Protein AF-A0A7V9QHK8-F1 (afdb_monomer)

pLDDT: mean 86.36, std 10.1, range [47.44, 96.44]

Mean predicted aligned error: 5.84 Å

Sequence (97 aa):
MVSSDTTKRRYAWIGVVLIFVGLIGHILAAQAIGGTHLAFRDHIVGFFAIAVVSGLIIGGLGWRFGKGRYDIVLLIFGAVQALMGLFVYLARFSVHG

Nearest PDB structures (foldseek):
  3gi7-assembly1_A  TM=7.042E-01  e=1.894E+00  Pseudomonas putida KT2440

Secondary structure (DSSP, 8-state):
--HHHHHHHHHHHHHHHHHHHHHHHHHHHHHHHT--HHHHHHHHHHHHHHHHHHHHHHHHHHHHHSTT-HHHHHHHHHHHHHHHHHHHHHHHHHH--

Foldseek 3Di:
DPPDPVVLVVLLVLLVVLLVLLLVLLCLLLCVVPNDPVSNVVSVVVLVVQLVVLCCVLVVCCVVPVVPSVSVSSNVSSNSSNVNSVVSNVVSVVVVD

Structure (mmCIF, N/CA/C/O backbone):
data_AF-A0A7V9QHK8-F1
#
_entry.id   AF-A0A7V9QHK8-F1
#
loop_
_atom_site.group_PDB
_atom_site.id
_atom_site.type_symbol
_atom_site.label_atom_id
_atom_site.label_alt_id
_atom_site.label_comp_id
_atom_site.label_asym_id
_atom_site.label_entity_id
_ato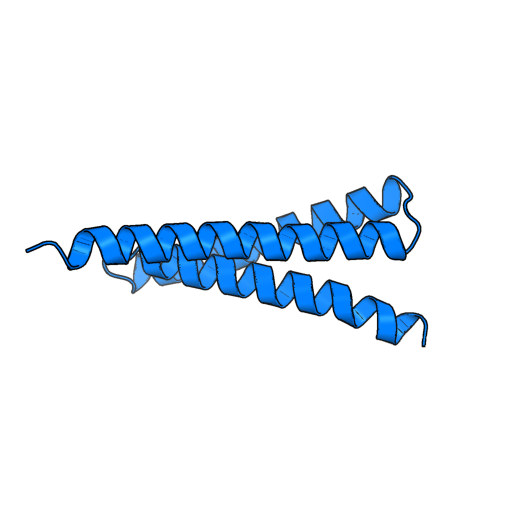m_site.label_seq_id
_atom_site.pdbx_PDB_ins_code
_atom_site.Cartn_x
_atom_site.Cartn_y
_atom_site.Cartn_z
_atom_site.occupancy
_atom_site.B_iso_or_equiv
_atom_site.auth_seq_id
_atom_site.auth_comp_id
_atom_site.auth_asym_id
_atom_site.auth_atom_id
_atom_site.pdbx_PDB_model_num
ATOM 1 N N . MET A 1 1 ? -21.335 16.608 16.642 1.00 49.56 1 MET A N 1
ATOM 2 C CA . MET A 1 1 ? -20.956 15.175 16.603 1.00 49.56 1 MET A CA 1
ATOM 3 C C . MET A 1 1 ? -20.536 14.746 15.186 1.00 49.56 1 MET A C 1
ATOM 5 O O . MET A 1 1 ? -21.058 13.785 14.651 1.00 49.56 1 MET A O 1
ATOM 9 N N . VAL A 1 2 ? -19.577 15.451 14.566 1.00 55.31 2 VAL A N 1
ATOM 10 C CA . VAL A 1 2 ? -19.106 15.197 13.178 1.00 55.31 2 VAL A CA 1
ATOM 11 C C . VAL A 1 2 ? -17.796 14.380 13.144 1.00 55.31 2 VAL A C 1
ATOM 13 O O . VAL A 1 2 ? -17.2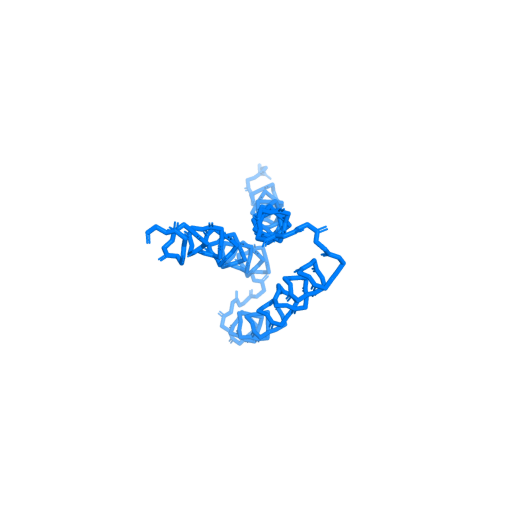47 14.110 12.083 1.00 55.31 2 VAL A O 1
ATOM 16 N N . SER A 1 3 ? -17.254 13.959 14.288 1.00 60.78 3 SER A N 1
ATOM 17 C CA . SER A 1 3 ? -15.817 13.670 14.406 1.00 60.78 3 SER A CA 1
ATOM 18 C C . SER A 1 3 ? -15.377 12.219 14.169 1.00 60.78 3 SER A C 1
ATOM 20 O O . SER A 1 3 ? -14.252 12.017 13.718 1.00 60.78 3 SER A O 1
ATOM 22 N N . SER A 1 4 ? -16.195 11.201 14.450 1.00 68.81 4 SER A N 1
ATOM 23 C CA . SER A 1 4 ? -15.735 9.800 14.403 1.00 68.81 4 SER A CA 1
ATOM 24 C C . SER A 1 4 ? -15.847 9.171 13.011 1.00 68.81 4 SER A C 1
ATOM 26 O O . SER A 1 4 ? -14.868 8.615 12.517 1.00 68.81 4 SER A O 1
ATOM 28 N N . ASP A 1 5 ? 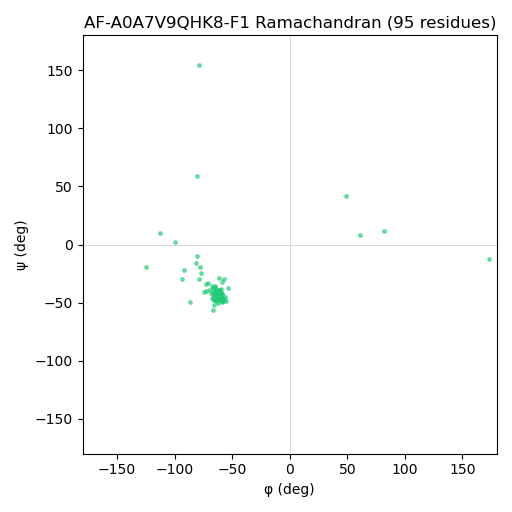-16.999 9.286 12.350 1.00 78.12 5 ASP A N 1
ATOM 29 C CA . ASP A 1 5 ? -17.228 8.637 11.050 1.00 78.12 5 ASP A CA 1
ATOM 30 C C . ASP A 1 5 ? -16.464 9.304 9.905 1.00 78.12 5 ASP A C 1
ATOM 32 O O . ASP A 1 5 ? -15.961 8.628 9.008 1.00 78.12 5 ASP A O 1
ATOM 36 N N . THR A 1 6 ? -16.294 10.626 9.960 1.00 85.31 6 THR A N 1
ATOM 37 C CA . THR A 1 6 ? -15.467 11.363 8.991 1.00 85.31 6 THR A CA 1
ATOM 38 C C . THR A 1 6 ? -13.996 10.964 9.095 1.00 85.31 6 THR A C 1
ATOM 40 O O . THR A 1 6 ? -13.347 10.751 8.071 1.00 85.31 6 THR A O 1
ATOM 43 N N . THR A 1 7 ? -13.486 10.791 10.318 1.00 84.25 7 THR A N 1
ATOM 44 C CA . THR A 1 7 ? -12.106 10.362 10.582 1.00 84.25 7 THR A CA 1
ATOM 45 C C . THR A 1 7 ? -11.866 8.927 10.118 1.00 84.25 7 THR A C 1
ATOM 47 O O . THR A 1 7 ? -10.911 8.689 9.381 1.00 84.25 7 THR A O 1
ATOM 50 N N . LYS A 1 8 ? -12.767 7.988 10.444 1.00 85.50 8 LYS A N 1
ATOM 51 C CA . LYS A 1 8 ? -12.695 6.599 9.950 1.00 85.50 8 LYS A CA 1
ATOM 52 C C . LYS A 1 8 ? -12.694 6.544 8.423 1.00 85.50 8 LYS A C 1
ATOM 54 O O . LYS A 1 8 ? -11.854 5.883 7.817 1.00 85.50 8 LYS A O 1
ATOM 59 N N . ARG A 1 9 ? -13.599 7.295 7.782 1.00 87.81 9 ARG A N 1
ATOM 60 C CA . ARG A 1 9 ? -13.671 7.381 6.317 1.00 87.81 9 ARG A CA 1
ATOM 61 C C . ARG A 1 9 ? -12.387 7.960 5.727 1.00 87.81 9 ARG A C 1
ATOM 63 O O . ARG A 1 9 ? -11.921 7.481 4.699 1.00 87.81 9 ARG A O 1
ATOM 70 N N . ARG A 1 10 ? -11.794 8.962 6.379 1.00 91.25 10 ARG A N 1
ATOM 71 C CA . ARG A 1 10 ? -10.519 9.555 5.962 1.00 91.25 10 ARG A CA 1
ATOM 72 C C . ARG A 1 10 ? -9.369 8.551 6.051 1.00 91.25 10 ARG A C 1
ATOM 74 O O . ARG A 1 10 ? -8.610 8.460 5.095 1.00 91.25 10 ARG A O 1
ATOM 81 N N . TYR A 1 11 ? -9.253 7.783 7.135 1.00 89.75 11 TYR A N 1
ATOM 82 C CA . TYR A 1 11 ? -8.220 6.745 7.254 1.00 89.75 11 TYR A CA 1
ATOM 83 C C . TYR A 1 11 ? -8.374 5.644 6.214 1.00 89.75 11 TYR A C 1
ATOM 85 O O . TYR A 1 11 ? -7.382 5.259 5.599 1.00 89.75 11 TYR A O 1
ATOM 93 N N . ALA A 1 12 ? -9.607 5.215 5.941 1.00 89.31 12 ALA A N 1
ATOM 94 C CA . ALA A 1 12 ? -9.872 4.275 4.862 1.00 89.31 12 ALA A CA 1
ATOM 95 C C . ALA A 1 12 ? -9.403 4.826 3.502 1.00 89.31 12 ALA A C 1
ATOM 97 O O . ALA A 1 12 ? -8.673 4.146 2.785 1.00 89.31 12 ALA A O 1
ATOM 98 N N . TRP A 1 13 ? -9.743 6.080 3.177 1.00 93.00 13 TRP A N 1
ATOM 99 C CA . TRP A 1 13 ? -9.295 6.724 1.937 1.00 93.00 13 TRP A CA 1
ATOM 100 C C . TRP A 1 13 ? -7.780 6.882 1.849 1.00 93.00 13 TRP A C 1
ATOM 102 O O . TRP A 1 13 ? -7.211 6.623 0.793 1.00 93.00 13 TRP A O 1
ATOM 112 N N . ILE A 1 14 ? -7.115 7.267 2.941 1.00 93.31 14 ILE A N 1
ATOM 113 C CA . ILE A 1 14 ? -5.650 7.348 2.974 1.00 93.31 14 ILE A CA 1
ATOM 114 C C . ILE A 1 14 ? -5.050 5.962 2.720 1.00 93.31 14 ILE A C 1
ATOM 116 O O . ILE A 1 14 ? -4.147 5.846 1.900 1.00 93.31 14 ILE A O 1
ATOM 120 N N . GLY A 1 15 ? -5.581 4.911 3.352 1.00 88.69 15 GLY A N 1
ATOM 121 C CA . GLY A 1 15 ? -5.164 3.534 3.091 1.00 88.69 15 GLY A CA 1
ATOM 122 C C . GLY A 1 15 ? -5.275 3.168 1.612 1.00 88.69 15 GLY A C 1
ATOM 123 O O . GLY A 1 15 ? -4.303 2.705 1.025 1.00 88.69 15 GLY A O 1
ATOM 124 N N . VAL A 1 16 ? -6.412 3.466 0.980 1.00 92.25 16 VAL A N 1
ATOM 125 C CA . VAL A 1 16 ? -6.611 3.248 -0.463 1.00 92.25 16 VAL A CA 1
ATOM 126 C C . VAL A 1 16 ? -5.578 4.010 -1.296 1.00 92.25 16 VAL A C 1
ATOM 128 O O . VAL A 1 16 ? -4.939 3.415 -2.162 1.00 92.25 16 VAL A O 1
ATOM 131 N N . VAL A 1 17 ? -5.362 5.299 -1.020 1.00 94.12 17 VAL A N 1
ATOM 132 C CA . VAL A 1 17 ? -4.360 6.113 -1.730 1.00 94.12 17 VAL A CA 1
ATOM 133 C C . VAL A 1 17 ? -2.963 5.510 -1.586 1.00 94.12 17 VAL A C 1
ATOM 135 O O . VAL A 1 17 ? -2.240 5.411 -2.573 1.00 94.12 17 VAL A O 1
ATOM 138 N N . LEU A 1 18 ? -2.591 5.050 -0.391 1.00 92.44 18 LEU A N 1
ATOM 139 C CA . LEU A 1 18 ? -1.291 4.426 -0.151 1.00 92.44 18 LEU A CA 1
ATOM 140 C C . LEU A 1 18 ? -1.119 3.108 -0.928 1.00 92.44 18 LEU A C 1
ATOM 142 O O . LEU A 1 18 ? -0.036 2.861 -1.456 1.00 92.44 18 LEU A O 1
ATOM 146 N N . ILE A 1 19 ? -2.177 2.303 -1.088 1.00 90.50 19 ILE A N 1
ATOM 147 C CA . ILE A 1 19 ? -2.144 1.109 -1.956 1.00 90.50 19 ILE A CA 1
ATOM 148 C C . ILE A 1 19 ? -1.820 1.512 -3.399 1.00 90.50 19 ILE A C 1
ATOM 150 O O . ILE A 1 19 ? -0.942 0.913 -4.020 1.00 90.50 19 ILE A O 1
ATOM 154 N N . PHE A 1 20 ? -2.489 2.545 -3.923 1.00 92.50 20 PHE A N 1
ATOM 155 C CA . PHE A 1 20 ? -2.223 3.041 -5.276 1.00 92.50 20 PHE A CA 1
ATOM 156 C C . PHE A 1 20 ? -0.802 3.589 -5.423 1.00 92.50 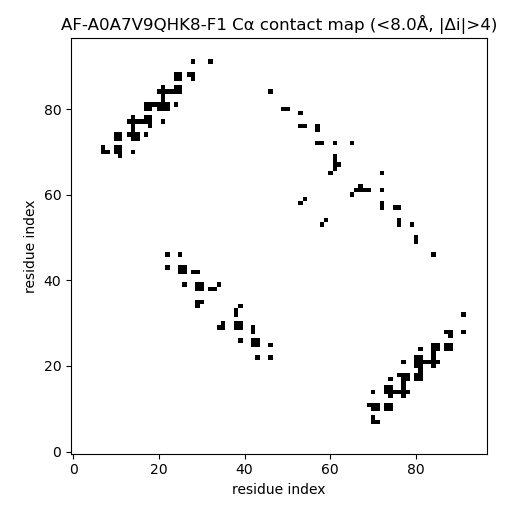20 PHE A C 1
ATOM 158 O O . PHE A 1 20 ? -0.153 3.312 -6.427 1.00 92.50 20 PHE A O 1
ATOM 165 N N . VAL A 1 21 ? -0.286 4.308 -4.423 1.00 91.69 21 VAL A N 1
ATOM 166 C CA . VAL A 1 21 ? 1.111 4.775 -4.413 1.00 91.69 21 VAL A CA 1
ATOM 167 C C . VAL A 1 21 ? 2.085 3.594 -4.463 1.00 91.69 21 VAL A C 1
ATOM 169 O O . VAL A 1 21 ? 3.034 3.623 -5.246 1.00 91.69 21 VAL A O 1
ATOM 172 N N . GLY A 1 22 ? 1.828 2.529 -3.697 1.00 87.50 22 GLY A N 1
ATOM 173 C CA . GLY A 1 22 ? 2.608 1.292 -3.759 1.00 87.50 22 GLY A CA 1
ATOM 174 C C . GLY A 1 22 ? 2.603 0.666 -5.154 1.00 87.50 22 GLY A C 1
ATOM 175 O O . GLY A 1 22 ? 3.664 0.386 -5.712 1.00 87.50 22 GLY A O 1
ATOM 176 N N . LEU A 1 23 ? 1.419 0.528 -5.758 1.00 89.19 23 LEU A N 1
ATOM 177 C CA . LEU A 1 23 ? 1.263 0.003 -7.118 1.00 89.19 23 LEU A CA 1
ATOM 178 C C . LEU A 1 23 ? 2.027 0.844 -8.152 1.00 89.19 23 LEU A C 1
ATOM 180 O O . LEU A 1 23 ? 2.712 0.294 -9.014 1.00 89.19 23 LEU A O 1
ATOM 184 N N . ILE A 1 24 ? 1.955 2.173 -8.047 1.00 90.94 24 ILE A N 1
ATOM 185 C CA . ILE A 1 24 ? 2.694 3.092 -8.921 1.00 90.94 24 ILE A CA 1
ATOM 186 C C . ILE A 1 24 ? 4.205 2.858 -8.793 1.00 90.94 24 ILE A C 1
ATOM 188 O O . ILE A 1 24 ? 4.890 2.814 -9.812 1.00 90.94 24 ILE A O 1
ATOM 192 N N . GLY A 1 25 ? 4.728 2.637 -7.582 1.00 86.69 25 GLY A N 1
ATOM 193 C CA . GLY A 1 25 ? 6.142 2.303 -7.374 1.00 86.69 25 GLY A CA 1
ATOM 194 C C . GLY A 1 25 ? 6.586 1.067 -8.165 1.00 86.69 25 GLY A C 1
ATOM 195 O O . GLY A 1 25 ? 7.606 1.110 -8.856 1.00 86.69 25 GLY A O 1
ATOM 196 N N . HIS A 1 26 ? 5.776 0.003 -8.151 1.00 87.88 26 HIS A N 1
ATOM 197 C CA . HIS A 1 26 ? 6.030 -1.216 -8.929 1.00 87.88 26 HIS A CA 1
ATOM 198 C C . HIS A 1 26 ? 5.975 -0.979 -10.446 1.00 87.88 26 HIS A C 1
ATOM 200 O O . HIS A 1 26 ? 6.833 -1.474 -11.176 1.00 87.88 26 HIS A O 1
ATOM 206 N N . ILE A 1 27 ? 5.001 -0.199 -10.922 1.00 87.81 27 ILE A N 1
ATOM 207 C CA . ILE A 1 27 ? 4.858 0.159 -12.344 1.00 87.81 27 ILE A CA 1
ATOM 208 C C . ILE A 1 27 ? 6.072 0.962 -12.825 1.00 87.81 27 ILE A C 1
ATOM 210 O O . ILE A 1 2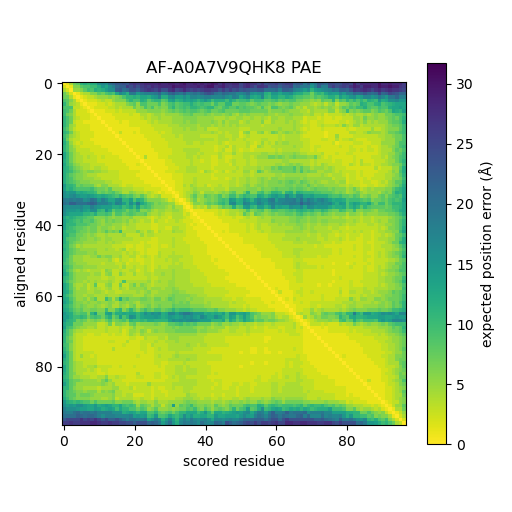7 ? 6.668 0.637 -13.853 1.00 87.81 27 ILE A O 1
ATOM 214 N N . LEU A 1 28 ? 6.476 1.982 -12.063 1.00 86.94 28 LEU A N 1
ATOM 215 C CA . LEU A 1 28 ? 7.631 2.816 -12.391 1.00 86.94 28 LEU A CA 1
ATOM 216 C C . LEU A 1 28 ? 8.938 2.016 -12.361 1.00 86.94 28 LEU A C 1
ATOM 218 O O . LEU A 1 28 ? 9.828 2.271 -13.173 1.00 86.94 28 LEU A O 1
ATOM 222 N N . ALA A 1 29 ? 9.074 1.054 -11.444 1.00 83.38 29 ALA A N 1
ATOM 223 C CA . ALA A 1 29 ? 10.214 0.142 -11.407 1.00 83.38 29 ALA A CA 1
ATOM 224 C C . ALA A 1 29 ? 10.268 -0.749 -12.659 1.00 83.38 29 ALA A C 1
ATOM 226 O O . ALA A 1 29 ? 11.302 -0.792 -13.325 1.00 83.38 29 ALA A O 1
ATOM 227 N N . ALA A 1 30 ? 9.146 -1.362 -13.050 1.00 84.06 30 ALA A N 1
ATOM 228 C CA . ALA A 1 30 ? 9.063 -2.190 -14.253 1.00 84.06 30 ALA A CA 1
ATOM 229 C C . ALA A 1 30 ? 9.379 -1.417 -15.542 1.00 84.06 30 ALA A C 1
ATOM 231 O O . ALA A 1 30 ? 10.107 -1.910 -16.409 1.00 84.06 30 ALA A O 1
ATOM 232 N N . GLN A 1 31 ? 8.854 -0.194 -15.661 1.00 83.44 31 GLN A N 1
ATOM 233 C CA . GLN A 1 31 ? 9.125 0.673 -16.806 1.00 83.44 31 GLN A CA 1
ATOM 234 C C . GLN A 1 31 ? 10.619 1.011 -16.910 1.00 83.44 31 GLN A C 1
ATOM 236 O O . GLN A 1 31 ? 11.163 1.027 -18.009 1.00 83.44 31 GLN A O 1
ATOM 241 N N . ALA A 1 32 ? 11.290 1.236 -15.779 1.00 79.62 32 ALA A N 1
ATOM 242 C CA . ALA A 1 32 ? 12.699 1.619 -15.754 1.00 79.62 32 ALA A CA 1
ATOM 243 C C . ALA A 1 32 ? 13.680 0.452 -15.973 1.00 79.62 32 ALA A C 1
ATOM 245 O O . ALA A 1 32 ? 14.762 0.681 -16.498 1.00 79.62 32 ALA A O 1
ATOM 246 N N . ILE A 1 33 ? 13.331 -0.780 -15.583 1.00 71.94 33 ILE A N 1
ATOM 247 C CA . ILE A 1 33 ? 14.232 -1.952 -15.670 1.00 71.94 33 ILE A CA 1
ATOM 248 C C . ILE A 1 33 ? 14.254 -2.575 -17.078 1.00 71.94 33 ILE A C 1
ATOM 250 O O . ILE A 1 33 ? 15.162 -3.323 -17.427 1.00 71.94 33 ILE A O 1
ATOM 254 N N . GLY A 1 34 ? 13.281 -2.252 -17.926 1.00 72.62 34 GLY A N 1
ATOM 255 C CA . GLY A 1 34 ? 13.308 -2.710 -19.314 1.00 72.62 34 GLY A CA 1
ATOM 256 C C . GLY A 1 34 ? 12.050 -2.408 -20.110 1.00 72.62 34 GLY A C 1
ATOM 257 O O . GLY A 1 34 ? 12.061 -2.584 -21.323 1.00 72.62 34 GLY A O 1
ATOM 258 N N . GLY A 1 35 ? 10.955 -1.994 -19.458 1.00 76.81 35 GLY A N 1
ATOM 259 C CA . GLY A 1 35 ? 9.705 -1.639 -20.139 1.00 76.81 35 GLY A CA 1
ATOM 260 C C . GLY A 1 35 ? 9.069 -2.788 -20.929 1.00 76.81 35 GLY A C 1
ATOM 261 O O . GLY A 1 35 ? 8.108 -2.575 -21.664 1.00 76.81 35 GLY A O 1
ATOM 262 N N . THR A 1 36 ? 9.592 -4.009 -20.794 1.00 83.94 36 THR A N 1
ATOM 263 C CA . THR A 1 36 ? 9.082 -5.189 -21.481 1.00 83.94 36 THR A CA 1
ATOM 264 C C . THR A 1 36 ? 7.837 -5.709 -20.777 1.00 83.94 36 THR A C 1
ATOM 266 O O . THR A 1 36 ? 7.662 -5.554 -19.564 1.00 83.94 36 THR A O 1
ATOM 269 N N . HIS A 1 37 ? 6.985 -6.405 -21.531 1.00 83.00 37 HIS A N 1
ATOM 270 C CA . HIS A 1 37 ? 5.819 -7.081 -20.964 1.00 83.00 37 HIS A CA 1
ATOM 271 C C . HIS A 1 37 ? 6.219 -8.021 -19.809 1.00 83.00 37 HIS A C 1
ATOM 273 O O . HIS A 1 37 ? 5.497 -8.118 -18.815 1.00 83.00 37 HIS A O 1
ATOM 279 N N . LEU A 1 38 ? 7.367 -8.699 -19.907 1.00 85.75 38 LEU A N 1
ATOM 280 C CA . LEU A 1 38 ? 7.835 -9.612 -18.864 1.00 85.75 38 LEU A CA 1
ATOM 281 C C . LEU A 1 38 ? 8.163 -8.865 -17.561 1.00 85.75 38 LEU A C 1
ATOM 283 O O . LEU A 1 38 ? 7.637 -9.230 -16.514 1.00 85.75 38 LEU A O 1
ATOM 287 N N . ALA A 1 39 ? 8.920 -7.764 -17.637 1.00 82.06 39 ALA A N 1
ATOM 288 C CA . ALA A 1 39 ? 9.252 -6.942 -16.469 1.00 82.06 39 ALA A CA 1
ATOM 289 C C . ALA A 1 39 ? 8.000 -6.374 -15.780 1.00 82.06 39 ALA A C 1
ATOM 291 O O . ALA A 1 39 ? 7.922 -6.339 -14.549 1.00 82.06 39 ALA A O 1
ATOM 292 N N . PHE A 1 40 ? 7.005 -5.970 -16.576 1.00 84.25 40 PHE A N 1
ATOM 293 C CA . PHE A 1 40 ? 5.718 -5.487 -16.079 1.00 84.25 40 PHE A CA 1
ATOM 294 C C . PHE A 1 40 ? 4.931 -6.585 -15.365 1.00 84.25 40 PHE A C 1
ATOM 296 O O . PHE A 1 40 ? 4.421 -6.373 -14.264 1.00 84.25 40 PHE A O 1
ATOM 303 N N . ARG A 1 41 ? 4.878 -7.782 -15.961 1.00 88.50 41 ARG A N 1
ATOM 304 C CA . ARG A 1 41 ? 4.205 -8.942 -15.373 1.00 88.50 41 ARG A CA 1
ATOM 305 C C . ARG A 1 41 ? 4.833 -9.320 -14.037 1.00 88.50 41 ARG A C 1
ATOM 307 O O . ARG A 1 41 ? 4.104 -9.493 -13.069 1.00 88.50 41 ARG A O 1
ATOM 314 N N . ASP A 1 42 ? 6.156 -9.402 -13.971 1.00 88.19 42 ASP A N 1
ATOM 315 C CA . ASP A 1 42 ? 6.853 -9.841 -12.762 1.00 88.19 42 ASP A CA 1
ATOM 316 C C . ASP A 1 42 ? 6.677 -8.836 -11.612 1.00 88.19 42 ASP A C 1
ATOM 318 O O . ASP A 1 42 ? 6.434 -9.233 -10.472 1.00 88.19 42 ASP A O 1
ATOM 322 N N . HIS A 1 43 ? 6.679 -7.530 -11.904 1.00 88.50 43 HIS A N 1
ATOM 323 C CA . HIS A 1 43 ? 6.416 -6.501 -10.892 1.00 88.50 43 HIS A CA 1
ATOM 324 C C . HIS A 1 43 ? 4.963 -6.478 -10.419 1.00 88.50 43 HIS A C 1
ATOM 326 O O . HIS A 1 43 ? 4.727 -6.293 -9.223 1.00 88.50 43 HIS A O 1
ATOM 332 N N . ILE A 1 44 ? 3.998 -6.679 -11.322 1.00 89.69 44 ILE A N 1
ATOM 333 C CA . ILE A 1 44 ? 2.578 -6.785 -10.964 1.00 89.69 44 ILE A CA 1
ATOM 334 C C . ILE A 1 44 ? 2.336 -8.026 -10.106 1.00 89.69 44 ILE A C 1
ATOM 336 O O . ILE A 1 44 ? 1.696 -7.937 -9.060 1.00 89.69 44 ILE A O 1
ATOM 340 N N . VAL A 1 45 ? 2.867 -9.178 -10.518 1.00 91.88 45 VAL A N 1
ATOM 341 C CA . VAL A 1 45 ? 2.749 -10.428 -9.756 1.00 91.88 45 VAL A CA 1
ATOM 342 C C . VAL A 1 45 ? 3.407 -10.276 -8.386 1.00 91.88 45 VAL A C 1
ATOM 344 O O . VAL A 1 45 ? 2.805 -10.659 -7.385 1.00 91.88 45 VAL A O 1
ATOM 347 N N . GLY A 1 46 ? 4.585 -9.650 -8.314 1.00 90.06 46 GLY A N 1
ATOM 348 C CA . GLY A 1 46 ? 5.256 -9.339 -7.052 1.00 90.06 46 GLY A CA 1
ATOM 349 C C . GLY A 1 46 ? 4.419 -8.443 -6.135 1.00 90.06 46 GLY A C 1
ATOM 350 O O . GLY A 1 46 ? 4.276 -8.749 -4.952 1.00 90.06 46 GLY A O 1
ATOM 351 N N . PHE A 1 47 ? 3.802 -7.387 -6.678 1.00 91.50 47 PHE A N 1
ATOM 352 C CA . PHE A 1 47 ? 2.885 -6.527 -5.924 1.00 91.50 47 PHE A CA 1
ATOM 353 C C . PHE A 1 47 ? 1.705 -7.325 -5.361 1.00 91.50 47 PHE A C 1
ATOM 355 O O . PHE A 1 47 ? 1.429 -7.255 -4.165 1.00 91.50 47 PHE A O 1
ATOM 362 N N . PHE A 1 48 ? 1.040 -8.136 -6.188 1.00 93.56 48 PHE A N 1
ATOM 363 C CA . PHE A 1 48 ? -0.088 -8.951 -5.734 1.00 93.56 48 PHE A CA 1
ATOM 364 C C . PHE A 1 48 ? 0.321 -10.002 -4.700 1.00 93.56 48 PHE A C 1
ATOM 366 O O . PHE A 1 48 ? -0.410 -10.209 -3.735 1.00 93.56 48 PHE A O 1
ATOM 373 N N . ALA A 1 49 ? 1.488 -10.630 -4.848 1.00 93.00 49 ALA A N 1
ATOM 374 C CA . ALA A 1 49 ? 2.000 -11.577 -3.863 1.00 93.00 49 ALA A CA 1
ATOM 375 C C . ALA A 1 49 ? 2.214 -10.899 -2.498 1.00 93.00 49 ALA A C 1
ATOM 377 O O . ALA A 1 49 ? 1.732 -11.395 -1.477 1.00 93.00 49 ALA A O 1
ATOM 378 N N . ILE A 1 50 ? 2.854 -9.723 -2.480 1.00 91.69 50 ILE A N 1
ATOM 379 C CA . ILE A 1 50 ? 3.036 -8.922 -1.260 1.00 91.69 50 ILE A CA 1
ATOM 380 C C . ILE A 1 50 ? 1.677 -8.501 -0.692 1.00 91.69 50 ILE A C 1
ATOM 382 O O . ILE A 1 50 ? 1.458 -8.619 0.515 1.00 91.69 50 ILE A O 1
ATOM 386 N N . ALA A 1 51 ? 0.751 -8.043 -1.533 1.00 91.94 51 ALA A N 1
ATOM 387 C CA . ALA A 1 51 ? -0.591 -7.627 -1.136 1.00 91.94 51 ALA A CA 1
ATOM 388 C C . ALA A 1 51 ? -1.391 -8.767 -0.495 1.00 91.94 51 ALA A C 1
ATOM 390 O O . ALA A 1 51 ? -1.995 -8.568 0.555 1.00 91.94 51 ALA A O 1
ATOM 391 N N . VAL A 1 52 ? -1.356 -9.974 -1.061 1.00 95.81 52 VAL A N 1
ATOM 392 C CA . VAL A 1 52 ? -2.037 -11.142 -0.488 1.00 95.81 52 VAL A CA 1
ATOM 393 C C . VAL A 1 52 ? -1.412 -11.519 0.851 1.00 95.81 52 VAL A C 1
ATOM 395 O O . VAL A 1 52 ? -2.123 -11.609 1.848 1.00 95.81 52 VAL A O 1
ATOM 398 N N . VAL A 1 53 ? -0.089 -11.693 0.907 1.00 96.44 53 VAL A N 1
ATOM 399 C CA . VAL A 1 53 ? 0.592 -12.138 2.134 1.00 96.44 53 VAL A CA 1
ATOM 400 C C . VAL A 1 53 ? 0.408 -11.121 3.260 1.00 96.44 53 VAL A C 1
ATOM 402 O O . VAL A 1 53 ? -0.032 -11.471 4.356 1.00 96.44 53 VAL A O 1
ATOM 405 N N . SER A 1 54 ? 0.684 -9.844 2.993 1.00 93.69 54 SER A N 1
ATOM 406 C CA . SER A 1 54 ? 0.510 -8.789 3.996 1.00 93.69 54 SER A CA 1
ATOM 407 C C . SER A 1 54 ? -0.960 -8.559 4.345 1.00 93.69 54 SER A C 1
ATOM 409 O O . SER A 1 54 ? -1.265 -8.333 5.511 1.00 93.69 54 SER A O 1
ATOM 411 N N . GLY A 1 55 ? -1.881 -8.679 3.385 1.00 93.19 55 GLY A N 1
ATOM 412 C CA . GLY A 1 55 ? -3.319 -8.567 3.614 1.00 93.19 55 GLY A CA 1
ATOM 413 C C . GLY A 1 55 ? -3.841 -9.668 4.534 1.00 93.19 55 GLY A C 1
ATOM 414 O O . GLY A 1 55 ? -4.609 -9.382 5.449 1.00 93.19 55 GLY A O 1
ATOM 415 N N . LEU A 1 56 ? -3.368 -10.906 4.366 1.00 95.88 56 LEU A N 1
ATOM 416 C CA . LEU A 1 56 ? -3.695 -12.020 5.259 1.00 95.88 56 LEU A CA 1
ATOM 417 C C . LEU A 1 56 ? -3.152 -11.795 6.673 1.00 95.88 56 LEU A C 1
ATOM 419 O O . LEU A 1 56 ? -3.876 -12.005 7.644 1.00 95.88 56 LEU A O 1
ATOM 423 N N . ILE A 1 57 ? -1.909 -11.322 6.804 1.00 95.56 57 ILE A N 1
ATOM 424 C CA . ILE A 1 57 ? -1.294 -11.054 8.112 1.00 95.56 57 ILE A CA 1
ATOM 425 C C . ILE A 1 57 ? -2.008 -9.889 8.809 1.00 95.56 57 ILE A C 1
ATOM 427 O O . ILE A 1 57 ? -2.512 -10.037 9.919 1.00 95.56 57 ILE A O 1
ATOM 431 N N . ILE A 1 58 ? -2.084 -8.731 8.155 1.00 94.62 58 ILE A N 1
ATOM 432 C CA . ILE A 1 58 ? -2.640 -7.496 8.723 1.00 94.62 58 ILE A CA 1
ATOM 433 C C . ILE A 1 58 ? -4.146 -7.639 8.936 1.00 94.62 58 ILE A C 1
ATOM 435 O O . ILE A 1 58 ? -4.656 -7.248 9.985 1.00 94.62 58 ILE A O 1
ATOM 439 N N . GLY A 1 59 ? -4.856 -8.242 7.983 1.00 92.38 59 GLY A N 1
ATOM 440 C CA . GLY A 1 59 ? -6.278 -8.547 8.093 1.00 92.38 59 GLY A CA 1
ATOM 441 C C . GLY A 1 59 ? -6.565 -9.570 9.189 1.00 92.38 59 GLY A C 1
ATOM 442 O O . GLY A 1 59 ? -7.467 -9.353 9.994 1.00 92.38 59 GLY A O 1
ATOM 443 N N . GLY A 1 60 ? -5.765 -10.635 9.289 1.00 92.88 60 GLY A N 1
ATOM 444 C CA . GLY A 1 60 ? -5.888 -11.652 10.335 1.00 92.88 60 GLY A CA 1
ATOM 445 C C . GLY A 1 60 ? -5.634 -11.094 11.737 1.00 92.88 60 GLY A C 1
ATOM 446 O O . GLY A 1 60 ? -6.458 -11.277 12.636 1.00 92.88 60 GLY A O 1
ATOM 447 N N . LEU A 1 61 ? -4.545 -10.339 11.926 1.00 93.69 61 LEU A N 1
ATOM 448 C CA . LEU A 1 61 ? -4.266 -9.638 13.186 1.00 93.69 61 LEU A CA 1
ATOM 449 C C . LEU A 1 61 ? -5.343 -8.585 13.482 1.00 93.69 61 LEU A C 1
ATOM 451 O O . LEU A 1 61 ? -5.818 -8.476 14.612 1.00 93.69 61 LEU A O 1
ATOM 455 N N . GLY A 1 62 ? -5.764 -7.832 12.469 1.00 91.94 62 GLY A N 1
ATOM 456 C CA . GLY A 1 62 ? -6.819 -6.829 12.569 1.00 91.94 62 GLY A CA 1
ATOM 457 C C . GLY A 1 62 ? -8.160 -7.425 12.987 1.00 91.94 62 GLY A C 1
ATOM 458 O O . GLY A 1 62 ? -8.853 -6.861 13.831 1.00 91.94 62 GLY A O 1
ATOM 459 N N . TRP A 1 63 ? -8.504 -8.602 12.473 1.00 91.25 63 TRP A N 1
ATOM 460 C CA . TRP A 1 63 ? -9.688 -9.341 12.891 1.00 91.25 63 TRP A CA 1
ATOM 461 C C . TRP A 1 63 ? -9.554 -9.846 14.331 1.00 91.25 63 TRP A C 1
ATOM 463 O O . TRP A 1 63 ? -10.457 -9.643 15.144 1.00 91.25 63 TRP A O 1
ATOM 473 N N . ARG A 1 64 ? -8.400 -10.428 14.683 1.00 92.31 64 ARG A N 1
ATOM 474 C CA . ARG A 1 64 ? -8.167 -11.023 16.006 1.00 92.31 64 ARG A CA 1
ATOM 475 C C . ARG A 1 64 ? -8.047 -9.999 17.141 1.00 92.31 64 ARG A C 1
ATOM 477 O O . ARG A 1 64 ? -8.433 -10.315 18.271 1.00 92.31 64 ARG A O 1
ATOM 484 N N . PHE A 1 65 ? -7.506 -8.810 16.866 1.00 91.94 65 PHE A N 1
ATOM 485 C CA . PHE A 1 65 ? -7.140 -7.807 17.880 1.00 91.94 65 PHE A CA 1
ATOM 486 C C . PHE A 1 65 ? -7.783 -6.423 17.668 1.00 91.94 65 PHE A C 1
ATOM 488 O O . PHE A 1 65 ? -7.868 -5.625 18.603 1.00 91.94 65 PHE A O 1
ATOM 495 N N . GLY A 1 66 ? -8.260 -6.111 16.461 1.00 76.94 66 GLY A N 1
ATOM 496 C CA . GLY A 1 66 ? -8.648 -4.754 16.058 1.00 76.94 66 GLY A CA 1
ATOM 497 C C . GLY A 1 66 ? -10.028 -4.283 16.522 1.00 76.94 66 GLY A C 1
ATOM 498 O O . GLY A 1 66 ? -10.306 -3.088 16.416 1.00 76.94 66 GLY A O 1
ATOM 499 N N . LYS A 1 67 ? -10.878 -5.165 17.077 1.00 87.38 67 LYS A N 1
ATOM 500 C CA . LYS A 1 67 ? -12.240 -4.846 17.570 1.00 87.38 67 LYS A CA 1
ATOM 501 C C . LYS A 1 67 ? -13.090 -4.048 16.555 1.00 87.38 67 LYS A C 1
ATOM 503 O O . LYS A 1 67 ? -13.751 -3.082 16.923 1.00 87.38 67 LYS A O 1
ATOM 508 N N . GLY A 1 68 ? -13.033 -4.410 15.270 1.00 82.00 68 GLY A N 1
ATOM 509 C CA . GLY A 1 68 ? -13.825 -3.765 14.208 1.00 82.00 68 GLY A CA 1
ATOM 510 C C . GLY A 1 68 ? -13.254 -2.452 13.649 1.00 82.00 68 GLY A C 1
ATOM 511 O O . GLY A 1 68 ? -13.946 -1.750 12.916 1.00 82.00 68 GLY A O 1
ATOM 512 N N . ARG A 1 69 ? -11.997 -2.104 13.960 1.00 88.81 69 ARG A N 1
ATOM 513 C CA . ARG A 1 69 ? -11.295 -0.920 13.415 1.00 88.81 69 ARG A CA 1
ATOM 514 C C . ARG A 1 69 ? -10.721 -1.169 12.014 1.00 88.81 69 ARG A C 1
ATOM 516 O O . A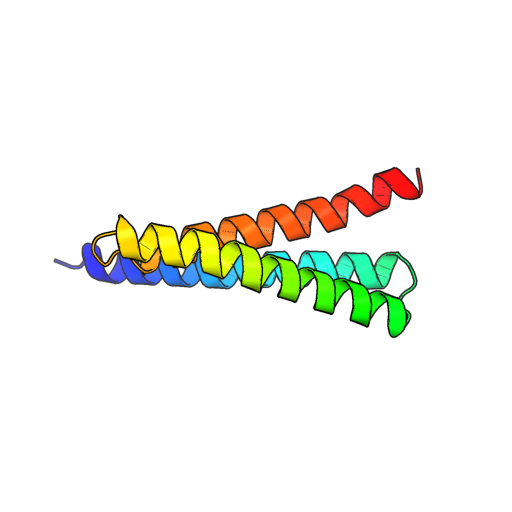RG A 1 69 ? -9.511 -1.095 11.802 1.00 88.81 69 ARG A O 1
ATOM 523 N N . TYR A 1 70 ? -11.594 -1.513 11.067 1.00 90.06 70 TYR A N 1
ATOM 524 C CA . TYR A 1 70 ? -11.225 -1.850 9.684 1.00 90.06 70 TYR A CA 1
ATOM 525 C C . TYR A 1 70 ? -10.545 -0.696 8.935 1.00 90.06 70 TYR A C 1
ATOM 527 O O . TYR A 1 70 ? -9.707 -0.929 8.071 1.00 90.06 70 TYR A O 1
ATOM 535 N N . ASP A 1 71 ? -10.864 0.544 9.296 1.00 89.56 71 ASP A N 1
ATOM 536 C CA . ASP A 1 71 ? -10.241 1.759 8.774 1.00 89.56 71 ASP A CA 1
ATOM 537 C C . ASP A 1 71 ? -8.738 1.820 9.085 1.00 89.56 71 ASP A C 1
ATOM 539 O O . ASP A 1 71 ? -7.938 2.140 8.208 1.00 89.56 71 ASP A O 1
ATOM 543 N N . ILE A 1 72 ? -8.343 1.437 10.303 1.00 90.19 72 ILE A N 1
ATOM 544 C CA . ILE A 1 72 ? -6.933 1.374 10.710 1.00 90.19 72 ILE A CA 1
ATOM 545 C C . ILE A 1 72 ? -6.233 0.189 10.040 1.00 90.19 72 ILE A C 1
ATOM 547 O O . ILE A 1 72 ? -5.101 0.326 9.589 1.00 90.19 72 ILE A O 1
ATOM 551 N N . VAL A 1 73 ? -6.903 -0.963 9.935 1.00 93.94 73 VAL A N 1
ATOM 552 C CA . VAL A 1 73 ? -6.370 -2.141 9.225 1.00 93.94 73 VAL A CA 1
ATOM 553 C C . VAL A 1 73 ? -6.057 -1.789 7.769 1.00 93.94 73 VAL A C 1
ATOM 555 O O . VAL A 1 73 ? -4.966 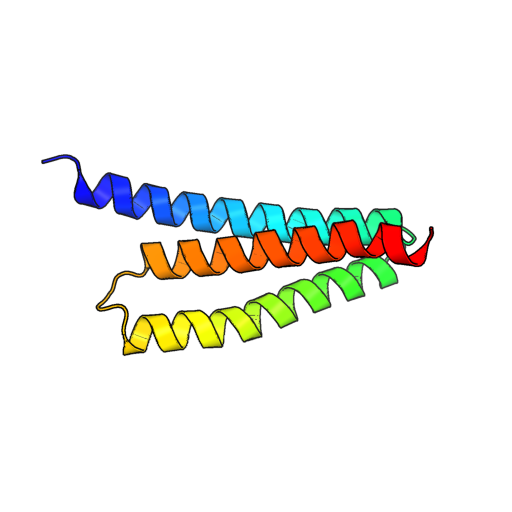-2.088 7.289 1.00 93.94 73 VAL A O 1
ATOM 558 N N . LEU A 1 74 ? -6.974 -1.094 7.090 1.00 93.00 74 LEU A N 1
ATOM 559 C CA . LEU A 1 74 ? -6.788 -0.641 5.713 1.00 93.00 74 LEU A CA 1
ATOM 560 C C . LEU A 1 74 ? -5.685 0.418 5.593 1.00 93.00 74 LEU A C 1
ATOM 562 O O . LEU A 1 74 ? -4.905 0.380 4.643 1.00 93.00 74 LEU A O 1
ATOM 566 N N . LEU A 1 75 ? -5.581 1.330 6.563 1.00 92.94 75 LEU A N 1
ATOM 567 C CA . LEU A 1 75 ? -4.500 2.313 6.620 1.00 92.94 75 LEU A CA 1
ATOM 568 C C . LEU A 1 75 ? -3.125 1.643 6.757 1.00 92.94 75 LEU A C 1
ATOM 570 O O . LEU A 1 75 ? -2.211 1.978 6.007 1.00 92.94 75 LEU A O 1
ATOM 574 N N . ILE A 1 76 ? -2.986 0.682 7.677 1.00 93.75 76 ILE A N 1
ATOM 575 C CA . ILE A 1 76 ? -1.745 -0.083 7.883 1.00 93.75 76 ILE A CA 1
ATOM 576 C C . ILE A 1 76 ? -1.407 -0.880 6.624 1.00 93.75 76 ILE A C 1
ATOM 578 O O . ILE A 1 76 ? -0.266 -0.853 6.168 1.00 93.75 76 ILE A O 1
ATOM 582 N N . PHE A 1 77 ? -2.397 -1.557 6.041 1.00 95.12 77 PHE A N 1
ATOM 583 C CA . PHE A 1 77 ? -2.214 -2.306 4.804 1.00 95.12 77 PHE A CA 1
ATOM 584 C C . PHE A 1 77 ? -1.709 -1.407 3.672 1.00 95.12 77 PHE A C 1
ATOM 586 O O . PHE A 1 77 ? -0.696 -1.721 3.049 1.00 95.12 77 PHE A O 1
ATOM 593 N N . GLY A 1 78 ? -2.344 -0.251 3.465 1.00 92.00 78 GLY A N 1
ATOM 594 C CA . GLY A 1 78 ? -1.893 0.729 2.485 1.00 92.00 78 GLY A CA 1
ATOM 595 C C . GLY A 1 78 ? -0.482 1.237 2.760 1.00 92.00 78 GLY A C 1
ATOM 596 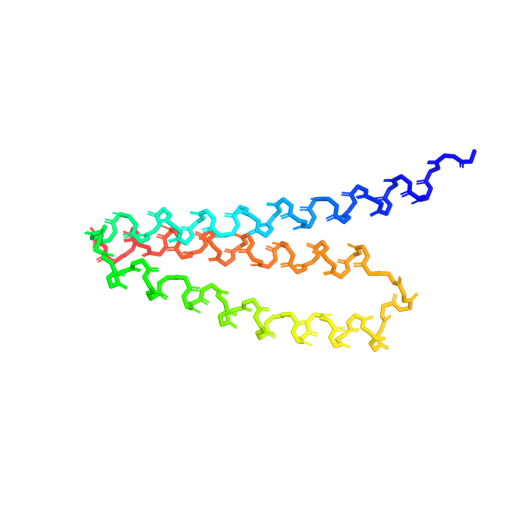O O . GLY A 1 78 ? 0.331 1.275 1.841 1.00 92.00 78 GLY A O 1
ATOM 597 N N . ALA A 1 79 ? -0.152 1.561 4.012 1.00 94.50 79 ALA A N 1
ATOM 598 C CA . ALA A 1 79 ? 1.193 1.997 4.387 1.00 94.50 79 ALA A CA 1
ATOM 599 C C . ALA A 1 79 ? 2.257 0.943 4.052 1.00 94.50 79 ALA A C 1
ATOM 601 O O . ALA A 1 79 ? 3.295 1.284 3.490 1.00 94.50 79 ALA A O 1
ATOM 602 N N . VAL A 1 80 ? 1.983 -0.337 4.324 1.00 95.88 80 VAL A N 1
ATOM 603 C CA . VAL A 1 80 ? 2.882 -1.438 3.952 1.00 95.88 80 VAL A CA 1
ATOM 604 C C . VAL A 1 80 ? 3.042 -1.528 2.434 1.00 95.88 80 VAL A C 1
ATOM 606 O O . VAL A 1 80 ? 4.173 -1.618 1.963 1.00 95.88 80 VAL A O 1
ATOM 609 N N . GLN A 1 81 ? 1.957 -1.426 1.657 1.00 94.94 81 GLN A N 1
ATOM 610 C CA . GLN A 1 81 ? 2.049 -1.428 0.190 1.00 94.94 81 GLN A CA 1
ATOM 611 C C . GLN A 1 81 ? 2.869 -0.249 -0.346 1.00 94.94 81 GLN A C 1
ATOM 613 O O . GLN A 1 81 ? 3.721 -0.438 -1.213 1.00 94.94 81 GLN A O 1
ATOM 618 N N . ALA A 1 82 ? 2.658 0.955 0.188 1.00 92.44 82 ALA A N 1
ATOM 619 C CA . ALA A 1 82 ? 3.408 2.143 -0.207 1.00 92.44 82 ALA A CA 1
ATOM 620 C C . ALA A 1 82 ? 4.906 2.003 0.096 1.00 92.44 82 ALA A C 1
ATOM 622 O O . ALA A 1 82 ? 5.736 2.295 -0.763 1.00 92.44 82 ALA A O 1
ATOM 623 N N . LEU A 1 83 ? 5.254 1.525 1.295 1.00 93.69 83 LEU A N 1
ATOM 624 C CA . LEU A 1 83 ? 6.646 1.330 1.703 1.00 93.69 83 LEU A CA 1
ATOM 625 C C . LEU A 1 83 ? 7.339 0.250 0.871 1.00 93.69 83 LEU A C 1
ATOM 627 O O . LEU A 1 83 ? 8.471 0.456 0.444 1.00 93.69 83 LEU A O 1
ATOM 631 N N . MET A 1 84 ? 6.662 -0.866 0.593 1.00 90.19 84 MET A N 1
ATOM 632 C CA . MET A 1 84 ? 7.215 -1.924 -0.257 1.00 90.19 84 MET A CA 1
ATOM 633 C C . MET A 1 84 ? 7.385 -1.452 -1.703 1.00 90.19 84 MET A C 1
ATOM 635 O O . MET A 1 84 ? 8.441 -1.673 -2.289 1.00 90.19 84 MET A O 1
ATOM 639 N N . GLY A 1 85 ? 6.405 -0.734 -2.260 1.00 89.19 85 GLY A N 1
ATOM 640 C CA . GLY A 1 85 ? 6.519 -0.151 -3.599 1.00 89.19 85 GLY A CA 1
ATOM 641 C C . GLY A 1 85 ? 7.648 0.877 -3.701 1.00 89.19 85 GLY A C 1
ATOM 642 O O . GLY A 1 85 ? 8.398 0.870 -4.677 1.00 89.19 85 GLY A O 1
ATOM 643 N N . LEU A 1 86 ? 7.826 1.714 -2.673 1.00 88.75 86 LEU A N 1
ATOM 644 C CA . LEU A 1 86 ? 8.958 2.637 -2.578 1.00 88.75 86 LEU A CA 1
ATOM 645 C C . LEU A 1 86 ? 10.289 1.883 -2.478 1.00 88.75 86 LEU A C 1
ATOM 647 O O . LEU A 1 86 ? 11.238 2.238 -3.169 1.00 88.75 86 LEU A O 1
ATOM 651 N N . PHE A 1 87 ? 10.363 0.837 -1.654 1.00 90.50 87 PHE A N 1
ATOM 652 C CA . PHE A 1 87 ? 11.560 0.009 -1.526 1.00 90.50 87 PHE A CA 1
ATOM 653 C C . PHE A 1 87 ? 11.948 -0.629 -2.863 1.00 90.50 87 PHE A C 1
ATOM 655 O O . PHE A 1 87 ? 13.099 -0.520 -3.267 1.00 90.50 87 PHE A O 1
ATOM 662 N N . VAL A 1 88 ? 10.995 -1.223 -3.587 1.00 87.62 88 VAL A N 1
ATOM 663 C CA . VAL A 1 88 ? 11.229 -1.811 -4.918 1.00 87.62 88 VAL A CA 1
ATOM 664 C C . VAL A 1 88 ? 11.692 -0.748 -5.916 1.00 87.62 88 VAL A C 1
ATOM 666 O O . VAL A 1 88 ? 12.649 -0.966 -6.660 1.00 87.62 88 VAL A O 1
ATOM 669 N N . TYR A 1 89 ? 11.066 0.431 -5.893 1.00 86.00 89 TYR A N 1
ATOM 670 C CA . TYR A 1 89 ? 11.490 1.564 -6.708 1.00 86.00 89 TYR A CA 1
ATOM 671 C C . TYR A 1 89 ? 12.925 2.008 -6.395 1.00 86.00 89 TYR A C 1
ATOM 673 O O . TYR A 1 89 ? 13.678 2.302 -7.317 1.00 86.00 89 TYR A O 1
ATOM 681 N N . LEU A 1 90 ? 13.324 2.052 -5.122 1.00 87.12 90 LEU A N 1
ATOM 682 C CA . LEU A 1 90 ? 14.675 2.449 -4.718 1.00 87.12 90 LEU A CA 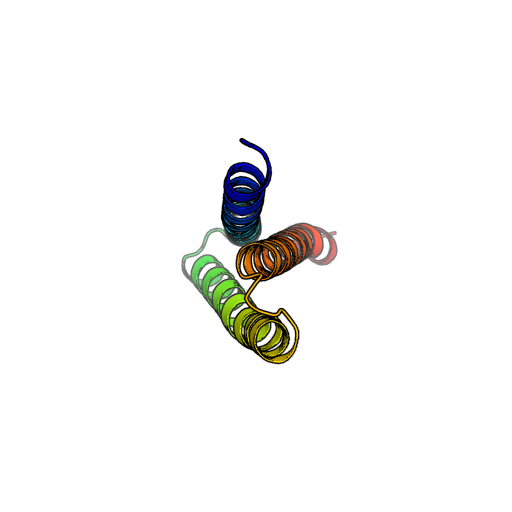1
ATOM 683 C C . LEU A 1 90 ? 15.714 1.361 -5.010 1.00 87.12 90 LEU A C 1
ATOM 685 O O . LEU A 1 90 ? 16.792 1.671 -5.514 1.00 87.12 90 LEU A O 1
ATOM 689 N N . ALA A 1 91 ? 15.382 0.093 -4.760 1.00 84.50 91 ALA A N 1
ATOM 690 C CA . ALA A 1 91 ? 16.269 -1.051 -4.960 1.00 84.50 91 ALA A CA 1
ATOM 691 C C . ALA A 1 91 ? 16.786 -1.146 -6.403 1.00 84.50 91 ALA A C 1
ATOM 693 O O . ALA A 1 91 ? 17.919 -1.568 -6.627 1.00 84.50 91 ALA A O 1
ATOM 694 N N . ARG A 1 92 ? 16.009 -0.674 -7.387 1.00 76.19 92 ARG A N 1
ATOM 695 C CA . ARG A 1 92 ? 16.447 -0.627 -8.790 1.00 76.19 92 ARG A CA 1
ATOM 696 C C . ARG A 1 92 ? 17.723 0.203 -8.998 1.00 76.19 92 ARG A C 1
ATOM 698 O O . ARG A 1 92 ? 18.509 -0.129 -9.881 1.00 76.19 92 ARG A O 1
ATOM 705 N N . PHE A 1 93 ? 17.925 1.260 -8.202 1.00 73.81 93 PHE A N 1
ATOM 706 C CA . PHE A 1 93 ? 19.102 2.130 -8.284 1.00 73.81 93 PHE A CA 1
ATOM 707 C C . PHE A 1 93 ? 20.334 1.489 -7.644 1.00 73.81 93 PHE A C 1
ATOM 709 O O . PHE A 1 93 ? 21.446 1.808 -8.038 1.00 73.81 93 PHE A O 1
ATOM 716 N N . SER A 1 94 ? 20.152 0.560 -6.701 1.00 70.50 94 SER A N 1
ATOM 717 C CA . SER A 1 94 ? 21.255 -0.198 -6.100 1.00 70.50 94 SER A CA 1
ATOM 718 C C . SER A 1 94 ? 21.779 -1.323 -6.997 1.00 70.50 94 SER A C 1
ATOM 720 O O . SER A 1 94 ? 22.885 -1.794 -6.773 1.00 70.50 94 SER A O 1
ATOM 722 N N . VAL A 1 95 ? 20.997 -1.772 -7.985 1.00 62.12 95 VAL A N 1
ATOM 723 C CA . VAL A 1 95 ? 21.391 -2.851 -8.915 1.00 62.12 95 VAL A CA 1
ATOM 724 C C . VAL A 1 95 ? 22.057 -2.312 -10.192 1.00 62.12 95 VAL A C 1
ATOM 726 O O . VAL A 1 95 ? 22.796 -3.042 -10.841 1.00 62.12 95 VAL A O 1
ATOM 729 N N . HIS A 1 96 ? 21.823 -1.044 -10.546 1.00 53.88 96 HIS A N 1
ATOM 730 C CA . HIS A 1 96 ? 22.395 -0.390 -11.737 1.00 53.88 96 HIS A CA 1
ATOM 731 C C . HIS A 1 96 ? 23.403 0.729 -11.400 1.00 53.88 96 HIS A C 1
ATOM 733 O O . HIS A 1 96 ? 23.755 1.507 -12.287 1.00 53.88 96 HIS A O 1
ATOM 739 N N . GLY A 1 97 ? 23.802 0.846 -10.129 1.00 47.44 97 GLY A N 1
ATOM 740 C CA . GLY A 1 97 ? 24.822 1.784 -9.645 1.00 47.44 97 GLY A CA 1
ATOM 741 C C . GLY A 1 97 ? 26.200 1.151 -9.559 1.00 47.44 97 GLY A C 1
ATOM 742 O O . GLY A 1 97 ? 26.263 -0.075 -9.323 1.00 47.44 97 GLY A O 1
#

Radius of gyration: 15.63 Å; Cα contacts (8 Å, |Δi|>4): 104; chains: 1; bounding box: 46×27×39 Å

Solvent-accessible surface area (backbone atoms only — not comparable to full-atom values): 4902 Å² total; per-residue (Å²): 141,74,66,64,68,55,50,42,52,46,36,33,50,51,7,53,52,25,36,51,51,8,52,48,23,32,51,55,34,15,51,71,78,67,58,38,72,65,45,43,49,54,34,51,52,50,49,50,51,51,49,52,54,49,45,53,51,48,48,49,49,31,67,77,70,40,84,83,46,58,30,57,39,38,27,52,49,7,49,51,37,24,53,51,14,47,48,55,39,52,50,56,55,70,74,75,101